Protein AF-A0A8X6SNH1-F1 (afdb_monomer_lite)

Structure (mmCIF, N/CA/C/O backbone):
data_AF-A0A8X6SNH1-F1
#
_entry.id   AF-A0A8X6SNH1-F1
#
loop_
_atom_site.group_PDB
_atom_site.id
_atom_site.type_symbol
_atom_site.label_atom_id
_atom_site.label_alt_id
_atom_site.label_comp_id
_atom_site.label_asym_id
_atom_site.label_entity_id
_atom_site.label_seq_id
_atom_site.pdbx_PDB_ins_code
_atom_site.Cartn_x
_atom_site.Cartn_y
_atom_site.Cartn_z
_atom_site.occupancy
_atom_site.B_iso_or_equiv
_atom_site.auth_seq_id
_atom_site.auth_comp_id
_atom_site.auth_asym_id
_atom_site.auth_atom_id
_atom_site.pdbx_PDB_model_num
ATOM 1 N N . MET A 1 1 ? 31.177 7.736 1.935 1.00 49.47 1 MET A N 1
ATOM 2 C CA . MET A 1 1 ? 30.767 6.372 2.335 1.00 49.47 1 MET A CA 1
ATOM 3 C C . MET A 1 1 ? 29.376 5.965 1.796 1.00 49.47 1 MET A C 1
ATOM 5 O O . MET A 1 1 ? 28.713 5.185 2.443 1.00 49.47 1 MET A O 1
ATOM 9 N N . LYS A 1 2 ? 28.942 6.433 0.604 1.00 55.88 2 LYS A N 1
ATOM 10 C CA . LYS A 1 2 ? 27.600 6.153 0.014 1.00 55.88 2 LYS A CA 1
ATOM 11 C C . LYS A 1 2 ? 27.613 5.275 -1.255 1.00 55.88 2 LYS A C 1
ATOM 13 O O . LYS A 1 2 ? 26.574 4.980 -1.824 1.00 55.88 2 LYS A O 1
ATOM 18 N N . LYS A 1 3 ? 28.800 4.896 -1.749 1.00 48.16 3 LYS A N 1
ATOM 19 C CA . LYS A 1 3 ? 28.949 4.169 -3.028 1.00 48.16 3 LYS A CA 1
ATOM 20 C C . LYS A 1 3 ? 28.872 2.640 -2.889 1.00 48.16 3 LYS A C 1
ATOM 22 O O . LYS A 1 3 ? 28.591 1.974 -3.879 1.00 48.16 3 LYS A O 1
ATOM 27 N N . ARG A 1 4 ? 29.105 2.090 -1.688 1.00 55.53 4 ARG A N 1
ATOM 28 C CA . ARG A 1 4 ? 29.026 0.637 -1.439 1.00 55.53 4 ARG A CA 1
ATOM 29 C C . ARG A 1 4 ? 27.572 0.147 -1.421 1.00 55.53 4 ARG A C 1
ATOM 31 O O . ARG A 1 4 ? 27.227 -0.674 -2.255 1.00 55.53 4 ARG A O 1
ATOM 38 N N . GLU A 1 5 ? 26.701 0.802 -0.655 1.00 58.53 5 GLU A N 1
ATOM 39 C CA . GLU A 1 5 ? 25.281 0.419 -0.519 1.00 58.53 5 GLU A CA 1
ATOM 40 C C . GLU A 1 5 ? 24.484 0.453 -1.840 1.00 58.53 5 GLU A C 1
ATOM 42 O O . GLU A 1 5 ? 23.662 -0.418 -2.109 1.00 58.53 5 GLU A O 1
ATOM 47 N N . ILE A 1 6 ? 24.748 1.427 -2.723 1.00 59.75 6 ILE A N 1
ATOM 48 C CA . ILE A 1 6 ? 24.086 1.501 -4.044 1.00 59.75 6 ILE A CA 1
ATOM 49 C C . ILE A 1 6 ? 24.518 0.339 -4.952 1.00 59.75 6 ILE A C 1
ATOM 51 O O . ILE A 1 6 ? 23.742 -0.122 -5.794 1.00 59.75 6 ILE A O 1
ATOM 55 N N . THR A 1 7 ? 25.759 -0.125 -4.799 1.00 60.84 7 THR A N 1
ATOM 56 C CA . THR A 1 7 ? 26.279 -1.279 -5.541 1.00 60.84 7 THR A CA 1
ATOM 57 C C . THR A 1 7 ? 25.611 -2.559 -5.039 1.00 60.84 7 THR A C 1
ATOM 59 O O . THR A 1 7 ? 25.189 -3.373 -5.858 1.00 60.84 7 THR A O 1
ATOM 62 N N . ASP A 1 8 ? 25.387 -2.663 -3.726 1.00 77.19 8 ASP A N 1
ATOM 63 C CA . ASP A 1 8 ? 24.712 -3.800 -3.093 1.00 77.19 8 ASP A CA 1
ATOM 64 C C . ASP A 1 8 ? 23.252 -3.943 -3.543 1.00 77.19 8 ASP A C 1
ATOM 66 O O . ASP A 1 8 ? 22.835 -5.034 -3.920 1.00 77.19 8 ASP A O 1
ATOM 70 N N . LEU A 1 9 ? 22.481 -2.853 -3.624 1.00 76.50 9 LEU A N 1
ATOM 71 C CA . LEU A 1 9 ? 21.091 -2.913 -4.110 1.00 76.50 9 LEU A CA 1
ATOM 72 C C . LEU A 1 9 ? 20.990 -3.297 -5.594 1.00 76.50 9 LEU A C 1
ATOM 74 O O . LEU A 1 9 ? 20.051 -3.980 -6.007 1.00 76.50 9 LEU A O 1
ATOM 78 N N . ARG A 1 10 ? 21.951 -2.859 -6.419 1.00 76.75 10 ARG A N 1
ATOM 79 C CA . ARG A 1 10 ? 22.019 -3.245 -7.838 1.00 76.75 10 ARG A CA 1
ATOM 80 C C . ARG A 1 10 ? 22.369 -4.722 -7.991 1.00 76.75 10 ARG A C 1
ATOM 82 O O . ARG A 1 10 ? 21.735 -5.397 -8.794 1.00 76.75 10 ARG A O 1
ATOM 89 N N . LEU A 1 11 ? 23.335 -5.208 -7.213 1.00 82.56 11 LEU A N 1
ATOM 90 C CA . LEU A 1 11 ? 23.717 -6.619 -7.165 1.00 82.56 11 LEU A CA 1
ATOM 91 C C . LEU A 1 11 ? 22.562 -7.494 -6.683 1.00 82.56 11 LEU A C 1
ATOM 93 O O . LEU A 1 11 ? 22.242 -8.470 -7.349 1.00 82.56 11 LEU A O 1
ATOM 97 N N . LEU A 1 12 ? 21.892 -7.113 -5.594 1.00 83.88 12 LEU A N 1
ATOM 98 C CA . LEU A 1 12 ? 20.744 -7.833 -5.046 1.00 83.88 12 LEU A CA 1
ATOM 99 C C . LEU A 1 12 ? 19.634 -7.981 -6.091 1.00 83.88 12 LEU A C 1
ATOM 101 O O . LEU A 1 12 ? 19.130 -9.079 -6.315 1.00 83.88 12 LEU A O 1
ATOM 105 N N . ARG A 1 13 ? 19.302 -6.894 -6.795 1.00 85.31 13 ARG A N 1
ATOM 106 C CA . ARG A 1 13 ? 18.291 -6.927 -7.856 1.00 85.31 13 ARG A CA 1
ATOM 107 C C . ARG A 1 13 ? 18.658 -7.929 -8.959 1.00 85.31 13 ARG A C 1
ATOM 109 O O . ARG A 1 13 ? 17.808 -8.714 -9.368 1.00 85.31 13 ARG A O 1
ATOM 116 N N . THR A 1 14 ? 19.917 -7.930 -9.397 1.00 84.06 14 THR A N 1
ATOM 117 C CA . THR A 1 14 ? 20.414 -8.866 -10.417 1.00 84.06 14 THR A CA 1
ATOM 118 C C . THR A 1 14 ? 20.428 -10.312 -9.918 1.00 84.06 14 THR A C 1
ATOM 120 O O . THR A 1 14 ? 20.010 -11.200 -10.652 1.00 84.06 14 THR A O 1
ATOM 123 N N . ILE A 1 15 ? 20.855 -10.557 -8.675 1.00 89.25 15 ILE A N 1
ATOM 124 C CA . ILE A 1 15 ? 20.879 -11.895 -8.057 1.00 89.25 15 ILE A CA 1
ATOM 125 C C . ILE A 1 15 ? 19.471 -12.495 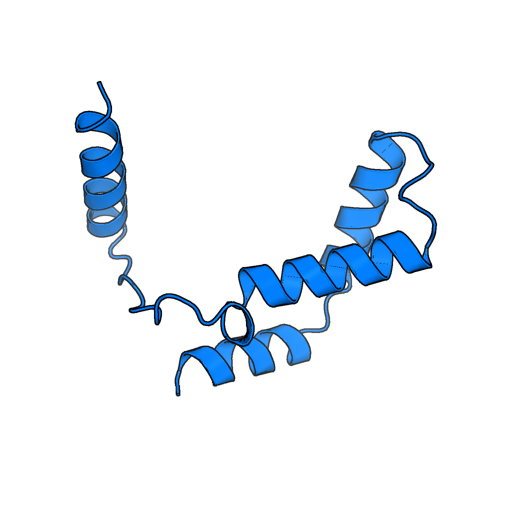-8.000 1.00 89.25 15 ILE A C 1
ATOM 127 O O . ILE A 1 15 ? 19.297 -13.681 -8.262 1.00 89.25 15 ILE A O 1
ATOM 131 N N . HIS A 1 16 ? 18.463 -11.674 -7.704 1.00 88.88 16 HIS A N 1
ATOM 132 C CA . HIS A 1 16 ? 17.066 -12.101 -7.660 1.00 88.88 16 HIS A CA 1
ATOM 133 C C . HIS A 1 16 ? 16.355 -12.062 -9.024 1.00 88.88 16 HIS A C 1
ATOM 135 O O . HIS A 1 16 ? 15.159 -12.333 -9.080 1.00 88.88 16 HIS A O 1
ATOM 141 N N . GLY A 1 17 ? 17.055 -11.727 -10.116 1.00 88.56 17 GLY A N 1
ATOM 142 C CA . GLY A 1 17 ? 16.470 -11.663 -11.460 1.00 88.56 17 GLY A CA 1
ATOM 143 C C . GLY A 1 17 ? 15.356 -10.621 -11.606 1.00 88.56 17 GLY A C 1
ATOM 144 O O . GLY A 1 17 ? 14.486 -10.762 -12.460 1.00 88.56 17 GLY A O 1
ATOM 145 N N . LEU A 1 18 ? 15.350 -9.591 -10.758 1.00 88.06 18 LEU A N 1
ATOM 146 C CA . LEU A 1 18 ? 14.307 -8.574 -10.748 1.00 88.06 18 LEU A CA 1
ATOM 147 C C . LEU A 1 18 ? 14.574 -7.537 -11.845 1.00 88.06 18 LEU A C 1
ATOM 149 O O . LEU A 1 18 ? 15.596 -6.844 -11.845 1.00 88.06 18 LEU A O 1
ATOM 153 N N . GLU A 1 19 ? 13.634 -7.386 -12.770 1.00 83.56 19 GLU A N 1
ATOM 154 C CA . GLU A 1 19 ? 13.692 -6.316 -13.758 1.00 83.56 19 GLU A CA 1
ATOM 155 C C . GLU A 1 19 ? 13.432 -4.960 -13.086 1.00 83.56 19 GLU A C 1
ATOM 157 O O . GLU A 1 19 ? 12.564 -4.815 -12.222 1.00 83.56 19 GLU A O 1
ATOM 162 N N . ARG A 1 20 ? 14.215 -3.942 -13.458 1.00 78.88 20 ARG A N 1
ATOM 163 C CA . ARG A 1 20 ? 13.935 -2.572 -13.030 1.00 78.88 20 ARG A CA 1
ATOM 164 C C . ARG A 1 20 ? 12.833 -2.025 -13.930 1.00 78.88 20 ARG A C 1
ATOM 166 O O . ARG A 1 20 ? 13.090 -1.763 -15.096 1.00 78.88 20 ARG A O 1
ATOM 173 N N . MET A 1 21 ? 11.652 -1.793 -13.36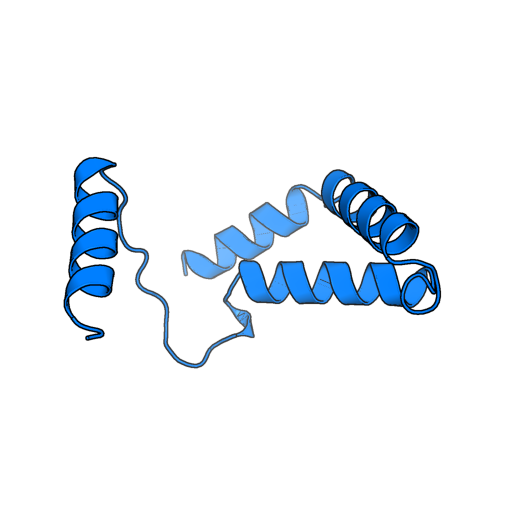9 1.00 75.88 21 MET A N 1
ATOM 174 C CA . MET A 1 21 ? 10.621 -1.025 -14.062 1.00 75.88 21 MET A CA 1
ATOM 175 C C . MET A 1 21 ? 11.115 0.416 -14.259 1.00 75.88 21 MET A C 1
ATOM 177 O O . MET A 1 21 ? 11.511 1.076 -13.292 1.00 75.88 21 MET A O 1
ATOM 181 N N . GLU A 1 22 ? 11.136 0.885 -15.507 1.00 72.31 22 GLU A N 1
ATOM 182 C CA . GLU A 1 22 ? 11.470 2.274 -15.820 1.00 72.31 22 GLU A CA 1
ATOM 183 C C . GLU A 1 22 ? 10.314 3.172 -15.379 1.00 72.31 22 GLU A C 1
ATOM 185 O O . GLU A 1 22 ? 9.185 3.038 -15.842 1.00 72.31 22 GLU A O 1
ATOM 190 N N . TRP A 1 23 ? 10.597 4.052 -14.418 1.00 71.94 23 TRP A N 1
ATOM 191 C CA . TRP A 1 23 ? 9.607 4.937 -13.822 1.00 71.94 23 TRP A CA 1
ATOM 192 C C . TRP A 1 23 ? 9.840 6.373 -14.297 1.00 71.94 23 TRP A C 1
ATOM 194 O O . TRP A 1 23 ? 10.948 6.883 -14.092 1.00 71.94 23 TRP A O 1
ATOM 204 N N . PRO A 1 24 ? 8.842 7.062 -14.878 1.00 67.44 24 PRO A N 1
ATOM 205 C CA . PRO A 1 24 ? 8.994 8.463 -15.240 1.00 67.44 24 PRO A CA 1
ATOM 206 C C . PRO A 1 24 ? 9.246 9.303 -13.984 1.00 67.44 24 PRO A C 1
ATOM 208 O O . PRO A 1 24 ? 8.460 9.311 -13.031 1.00 67.44 24 PRO A O 1
ATOM 211 N N . ALA A 1 25 ? 10.377 10.010 -13.966 1.00 58.66 25 ALA A N 1
ATOM 212 C CA . ALA A 1 25 ? 10.662 10.965 -12.908 1.00 58.66 25 ALA A CA 1
ATOM 213 C C . ALA A 1 25 ? 9.561 12.041 -12.902 1.00 58.66 25 ALA A C 1
ATOM 215 O O . ALA A 1 25 ? 9.186 12.542 -13.956 1.00 58.66 25 ALA A O 1
ATOM 216 N N . GLN A 1 26 ? 9.091 12.424 -11.709 1.00 63.72 26 GLN A N 1
ATOM 217 C CA . GLN A 1 26 ? 8.161 13.546 -11.483 1.00 63.72 26 GLN A CA 1
ATOM 218 C C . GLN A 1 26 ? 6.664 13.299 -11.757 1.00 63.72 26 GLN A C 1
ATOM 220 O O . GLN A 1 26 ? 5.894 14.255 -11.742 1.00 63.72 26 GLN A O 1
ATOM 225 N N . THR A 1 27 ? 6.214 12.048 -11.893 1.00 72.44 27 THR A N 1
ATOM 226 C CA . THR A 1 27 ? 4.774 11.699 -11.885 1.00 72.44 27 THR A CA 1
ATOM 227 C C . THR A 1 27 ? 4.405 10.833 -10.673 1.00 72.44 27 THR A C 1
ATOM 229 O O . THR A 1 27 ? 4.339 9.605 -10.796 1.00 72.44 27 THR A O 1
ATOM 232 N N . PRO A 1 28 ? 4.153 11.447 -9.496 1.00 71.19 28 PRO A N 1
ATOM 233 C CA . PRO A 1 28 ? 3.667 10.744 -8.301 1.00 71.19 28 PRO A CA 1
ATOM 234 C C . PRO A 1 28 ? 2.328 10.042 -8.553 1.00 71.19 28 P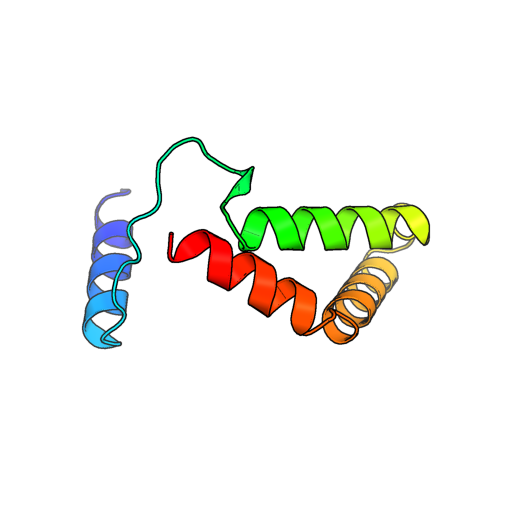RO A C 1
ATOM 236 O O . PRO A 1 28 ? 2.125 8.922 -8.104 1.00 71.19 28 PRO A O 1
ATOM 239 N N . GLU A 1 29 ? 1.473 10.661 -9.375 1.00 75.31 29 GLU A N 1
ATOM 240 C CA . GLU A 1 29 ? 0.146 10.182 -9.798 1.00 75.31 29 GLU A CA 1
ATOM 241 C C . GLU A 1 29 ? 0.159 8.764 -10.375 1.00 75.31 29 GLU A C 1
ATOM 243 O O . GLU A 1 29 ? -0.845 8.048 -10.341 1.00 75.31 29 GLU A O 1
ATOM 248 N N . LEU A 1 30 ? 1.282 8.388 -10.988 1.00 77.38 30 LEU A N 1
ATOM 249 C CA . LEU A 1 30 ? 1.443 7.090 -11.612 1.00 77.38 30 LEU A CA 1
ATOM 250 C C . LEU A 1 30 ? 1.955 6.067 -10.593 1.00 77.38 30 LEU A C 1
ATOM 252 O O . LEU A 1 30 ? 1.714 4.884 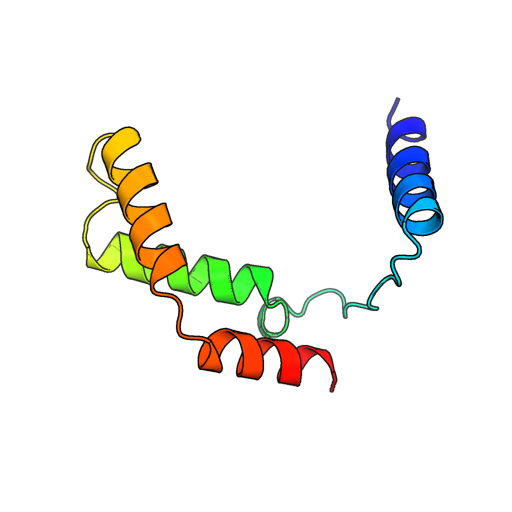-10.794 1.00 77.38 30 LEU A O 1
ATOM 256 N N . ASN A 1 31 ? 2.643 6.486 -9.519 1.00 83.00 31 ASN A N 1
ATOM 257 C CA . ASN A 1 31 ? 3.355 5.582 -8.616 1.00 83.00 31 ASN A CA 1
ATOM 258 C C . ASN A 1 31 ? 2.337 4.816 -7.764 1.00 83.00 31 ASN A C 1
ATOM 260 O O . ASN A 1 31 ? 1.672 5.435 -6.927 1.00 83.00 31 ASN A O 1
ATOM 264 N N . PRO A 1 32 ? 2.201 3.485 -7.927 1.00 82.88 32 PRO A N 1
ATOM 265 C CA . PRO A 1 32 ? 1.245 2.707 -7.150 1.00 82.88 32 PRO A CA 1
ATOM 266 C C . PRO A 1 32 ? 1.494 2.822 -5.656 1.00 82.88 32 PRO A C 1
ATOM 268 O O . PRO A 1 32 ? 0.541 2.802 -4.890 1.00 82.88 32 PRO A O 1
ATOM 271 N N . ILE A 1 33 ? 2.758 2.961 -5.247 1.00 87.19 33 ILE A N 1
ATOM 272 C CA . ILE A 1 33 ? 3.131 3.050 -3.836 1.00 87.19 33 ILE A CA 1
ATOM 273 C C . ILE A 1 33 ? 2.609 4.356 -3.237 1.00 87.19 33 ILE A C 1
ATOM 275 O O . ILE A 1 33 ? 2.011 4.317 -2.166 1.00 87.19 33 ILE A O 1
ATOM 279 N N . GLU A 1 34 ? 2.759 5.484 -3.938 1.00 88.31 34 GLU A N 1
ATOM 280 C CA . GLU A 1 34 ? 2.233 6.780 -3.473 1.00 88.31 34 GLU A CA 1
ATOM 281 C C . GLU A 1 34 ? 0.704 6.752 -3.435 1.00 88.31 34 GLU A C 1
ATOM 283 O O . GLU A 1 34 ? 0.104 7.081 -2.422 1.00 88.31 34 GLU A O 1
ATOM 288 N N . ASN A 1 35 ? 0.060 6.240 -4.490 1.00 88.44 35 ASN A N 1
ATOM 289 C CA . ASN A 1 35 ? -1.401 6.142 -4.539 1.00 88.44 35 ASN A CA 1
ATOM 290 C C . ASN A 1 35 ? -1.973 5.250 -3.421 1.00 88.44 35 ASN A C 1
ATOM 292 O O . ASN A 1 35 ? -3.028 5.553 -2.863 1.00 88.44 35 ASN A O 1
ATOM 296 N N . ILE A 1 36 ? -1.312 4.132 -3.106 1.00 91.50 36 ILE A N 1
ATOM 297 C CA . ILE A 1 36 ? -1.721 3.262 -1.998 1.00 91.50 36 ILE A CA 1
ATOM 298 C C . ILE A 1 36 ? -1.469 3.964 -0.662 1.00 91.50 36 ILE A C 1
ATOM 300 O O . ILE A 1 36 ? -2.341 3.926 0.199 1.00 91.50 36 ILE A O 1
ATOM 304 N N . SER A 1 37 ? -0.331 4.638 -0.498 1.00 91.25 37 SER A N 1
ATOM 305 C CA . SER A 1 37 ? -0.018 5.398 0.720 1.00 91.25 37 SER A CA 1
ATOM 306 C C . SER A 1 37 ? -1.057 6.493 0.979 1.00 91.25 37 SER A C 1
ATOM 308 O O . SER A 1 37 ? -1.601 6.563 2.079 1.00 91.25 37 SER A O 1
ATOM 310 N N . ASP A 1 38 ? -1.433 7.250 -0.053 1.00 91.81 38 ASP A N 1
ATOM 311 C CA . ASP A 1 38 ? -2.496 8.257 0.000 1.00 91.81 38 ASP A CA 1
ATOM 312 C C . ASP A 1 38 ? -3.853 7.651 0.375 1.00 91.81 38 ASP A C 1
ATOM 314 O O . ASP A 1 38 ? -4.621 8.237 1.141 1.00 91.81 38 ASP A O 1
ATOM 318 N N . TYR A 1 39 ? -4.181 6.474 -0.167 1.00 92.31 39 TYR A N 1
ATOM 319 C CA . TYR A 1 39 ? -5.408 5.770 0.193 1.00 92.31 39 TYR A CA 1
ATOM 320 C C . TYR A 1 39 ? -5.405 5.382 1.675 1.00 92.31 39 TYR A C 1
ATOM 322 O O . TYR A 1 39 ? -6.379 5.653 2.377 1.00 92.31 39 TYR A O 1
ATOM 330 N N . LEU A 1 40 ? -4.317 4.786 2.167 1.00 93.56 40 LEU A N 1
ATOM 331 C CA . LEU A 1 40 ? -4.191 4.392 3.570 1.00 93.56 40 LE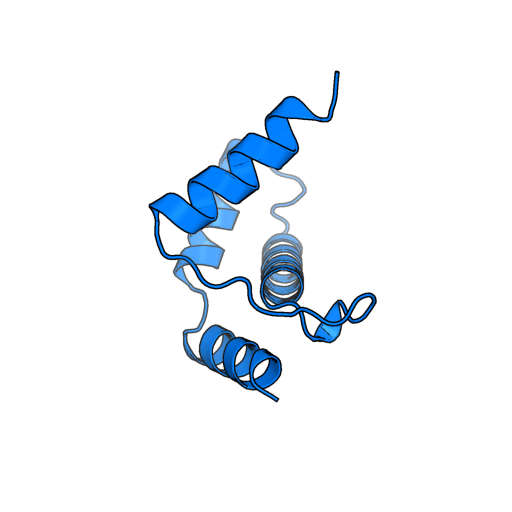U A CA 1
ATOM 332 C C . LEU A 1 40 ? -4.319 5.605 4.498 1.00 93.56 40 LEU A C 1
ATOM 334 O O . LEU A 1 40 ? -5.097 5.556 5.449 1.00 93.56 40 LEU A O 1
ATOM 338 N N . ASP A 1 41 ? -3.628 6.704 4.192 1.00 92.50 41 ASP A N 1
ATOM 339 C CA . ASP A 1 41 ? -3.664 7.929 4.996 1.00 92.50 41 ASP A CA 1
ATOM 340 C C . ASP A 1 41 ? -5.082 8.513 5.097 1.00 92.50 41 ASP A C 1
ATOM 342 O O . ASP A 1 41 ? -5.566 8.832 6.188 1.00 92.50 41 ASP A O 1
ATOM 346 N N . ARG A 1 42 ? -5.821 8.549 3.979 1.00 94.31 42 ARG A N 1
ATOM 347 C CA . ARG A 1 42 ? -7.230 8.981 3.962 1.00 94.31 42 ARG A CA 1
ATOM 348 C C . ARG A 1 42 ? -8.118 8.096 4.829 1.00 94.31 42 ARG A C 1
ATOM 350 O O . ARG A 1 42 ? -8.958 8.619 5.560 1.00 94.31 42 ARG A O 1
ATOM 357 N N . GLN A 1 43 ? -7.942 6.777 4.771 1.00 94.06 43 GLN A N 1
ATOM 358 C CA . GLN A 1 43 ? -8.739 5.835 5.561 1.00 94.06 43 GLN A CA 1
ATOM 359 C C . GLN A 1 43 ? -8.443 5.969 7.061 1.00 94.06 43 GLN A C 1
ATOM 361 O O . GLN A 1 43 ? -9.367 6.062 7.866 1.00 94.06 43 GLN A O 1
ATOM 366 N N . ILE A 1 44 ? -7.168 6.045 7.443 1.00 92.44 44 ILE A N 1
ATOM 367 C CA . ILE A 1 44 ? -6.741 6.239 8.836 1.00 92.44 44 ILE A CA 1
ATOM 368 C C . ILE A 1 44 ? -7.232 7.581 9.385 1.00 92.44 44 ILE A C 1
ATOM 370 O O . ILE A 1 44 ? -7.735 7.645 10.512 1.00 92.44 44 ILE A O 1
ATOM 374 N N . THR A 1 45 ? -7.158 8.639 8.576 1.00 92.75 45 THR A N 1
ATOM 375 C CA . THR A 1 45 ? -7.698 9.960 8.914 1.00 92.75 45 THR A CA 1
ATOM 376 C C . THR A 1 45 ? -9.211 9.909 9.117 1.00 92.75 45 THR A C 1
ATOM 378 O O . THR A 1 45 ? -9.705 10.414 10.124 1.00 92.75 45 THR A O 1
ATOM 381 N N . ALA A 1 46 ? -9.954 9.259 8.215 1.00 92.50 46 ALA A N 1
ATOM 382 C CA . ALA A 1 46 ? -11.409 9.118 8.318 1.00 92.50 46 ALA A CA 1
ATOM 383 C C . ALA A 1 46 ? -11.843 8.337 9.571 1.00 92.50 46 ALA A C 1
ATOM 385 O O . ALA A 1 46 ? -12.876 8.640 10.166 1.00 92.50 46 ALA A O 1
ATOM 386 N N . LEU A 1 47 ? -11.031 7.372 10.007 1.00 89.62 47 LEU A N 1
ATOM 387 C CA . LEU A 1 47 ? -11.241 6.613 11.242 1.00 89.62 47 LEU A CA 1
ATOM 388 C C . LEU A 1 47 ? -10.777 7.367 12.507 1.00 89.62 47 LEU A C 1
ATOM 390 O O . LEU A 1 47 ? -10.924 6.849 13.612 1.00 89.62 47 LEU A O 1
ATOM 394 N N . ASN A 1 48 ? -10.237 8.587 12.375 1.00 88.19 48 ASN A N 1
ATOM 395 C CA . ASN A 1 48 ? -9.635 9.384 13.453 1.00 88.19 48 ASN A CA 1
ATOM 396 C C . ASN A 1 48 ? -8.497 8.667 14.209 1.00 88.19 48 ASN A C 1
ATOM 398 O O . ASN A 1 48 ? -8.183 9.004 15.354 1.00 88.19 48 ASN A O 1
ATOM 402 N N . LEU A 1 49 ? -7.829 7.713 13.557 1.00 82.19 49 LEU A N 1
ATOM 403 C CA . LEU A 1 49 ? -6.767 6.897 14.155 1.00 82.19 49 LEU A CA 1
ATOM 404 C C . LEU A 1 49 ? -5.404 7.608 14.189 1.00 82.19 49 LEU A C 1
ATOM 406 O O . LEU A 1 49 ? -4.421 7.055 14.661 1.00 82.19 49 LEU A O 1
ATOM 410 N N . LEU A 1 50 ? -5.329 8.866 13.753 1.00 80.12 50 LEU A N 1
ATOM 411 C CA . LEU A 1 50 ? -4.112 9.676 13.881 1.00 80.12 50 LEU A CA 1
ATOM 412 C C . LEU A 1 50 ? -3.901 10.252 15.292 1.00 80.12 50 LEU A C 1
ATOM 414 O O . LEU A 1 50 ? -2.837 10.790 15.582 1.00 80.12 50 LEU A O 1
ATOM 418 N N . ARG A 1 51 ? -4.911 10.185 16.172 1.00 79.69 51 ARG A N 1
ATOM 419 C CA . ARG A 1 51 ? -4.873 10.767 17.532 1.00 79.69 51 ARG A CA 1
ATOM 420 C C . ARG A 1 51 ? -4.828 9.727 18.655 1.00 79.69 51 ARG A C 1
ATOM 422 O O . ARG A 1 51 ? -4.981 10.082 19.821 1.00 79.69 51 ARG A O 1
ATOM 429 N N . VAL A 1 52 ? -4.665 8.454 18.311 1.00 87.69 52 VAL A N 1
ATOM 430 C CA . VAL A 1 52 ? -4.620 7.333 19.264 1.00 87.69 52 VAL A CA 1
ATOM 431 C C . VAL A 1 52 ? -3.172 6.916 19.548 1.00 87.69 52 VAL A C 1
ATOM 433 O O . VAL A 1 52 ? -2.228 7.544 19.070 1.00 87.69 52 VAL A O 1
ATOM 436 N N . SER A 1 53 ? -2.974 5.877 20.363 1.00 92.88 53 SER A N 1
ATOM 437 C CA . SER A 1 53 ? -1.640 5.321 20.606 1.00 92.88 53 SER A CA 1
ATOM 438 C C . SER A 1 53 ? -1.045 4.707 19.334 1.00 92.88 53 SER A C 1
ATOM 440 O O . SER A 1 53 ? -1.778 4.256 18.453 1.00 92.88 53 SER A O 1
ATOM 442 N N . LEU A 1 54 ? 0.290 4.629 19.270 1.00 93.69 54 LEU A N 1
ATOM 443 C CA . LEU A 1 54 ? 1.003 4.013 18.145 1.00 93.69 54 LEU A CA 1
ATOM 444 C C . LEU A 1 54 ? 0.500 2.592 17.852 1.00 93.69 54 LEU A C 1
ATOM 446 O O . LEU A 1 54 ? 0.237 2.272 16.703 1.00 93.69 54 LEU A O 1
ATOM 450 N N . HIS A 1 55 ? 0.268 1.787 18.892 1.00 93.75 55 HIS A N 1
ATOM 451 C CA . HIS A 1 55 ? -0.270 0.433 18.745 1.00 93.75 55 HIS A CA 1
ATOM 452 C C . HIS A 1 55 ? -1.633 0.415 18.036 1.00 93.75 55 HIS A C 1
ATOM 454 O O . HIS A 1 55 ? -1.885 -0.422 17.180 1.00 93.75 55 HIS A O 1
ATOM 460 N N . VAL A 1 56 ? -2.546 1.330 18.379 1.00 92.62 56 VAL A N 1
ATOM 461 C CA . VAL A 1 56 ? -3.868 1.373 17.730 1.00 92.62 56 VAL A CA 1
ATOM 462 C C . VAL A 1 56 ? -3.750 1.875 16.287 1.00 92.62 56 VAL A C 1
ATOM 464 O O . VAL A 1 56 ? -4.486 1.409 15.421 1.00 92.62 56 VAL A O 1
ATOM 467 N N . LEU A 1 57 ? -2.811 2.785 16.011 1.00 93.50 57 LEU A N 1
ATOM 468 C CA . LEU A 1 57 ? -2.507 3.218 14.648 1.00 93.50 57 LEU A CA 1
ATOM 469 C C . LEU A 1 57 ? -1.940 2.068 13.799 1.00 93.50 57 LEU A C 1
ATOM 471 O O . LEU A 1 57 ? -2.386 1.885 12.669 1.00 93.50 57 LEU A O 1
ATOM 475 N N . GLU A 1 58 ? -1.008 1.278 14.335 1.00 94.38 58 GLU A N 1
ATOM 476 C CA . GLU A 1 58 ? -0.438 0.099 13.665 1.00 94.38 58 GLU A CA 1
ATOM 477 C C . GLU A 1 58 ? -1.520 -0.936 13.334 1.00 94.38 58 GLU A C 1
ATOM 479 O O . GLU A 1 58 ? -1.659 -1.331 12.175 1.00 94.38 58 GLU A O 1
ATOM 484 N N . GLU A 1 59 ? -2.354 -1.301 14.310 1.00 94.38 59 GLU A N 1
ATOM 485 C CA . GLU A 1 59 ? -3.468 -2.235 14.098 1.00 94.38 59 GLU A CA 1
ATOM 486 C C . GLU A 1 59 ? -4.484 -1.693 13.080 1.00 94.38 59 GLU A C 1
ATOM 488 O O . GLU A 1 59 ? -4.976 -2.421 12.214 1.00 94.38 59 GLU A O 1
ATOM 493 N N . GLY A 1 60 ? -4.770 -0.390 13.137 1.00 93.81 60 GLY A N 1
ATOM 494 C CA . GLY A 1 60 ? -5.621 0.294 12.169 1.00 93.81 60 GLY A CA 1
ATOM 495 C C . GLY A 1 60 ? -5.067 0.222 10.748 1.00 93.81 60 GLY A C 1
ATOM 496 O O . GLY A 1 60 ? -5.802 -0.107 9.815 1.00 93.81 60 GLY A O 1
ATOM 497 N N . LEU A 1 61 ? -3.769 0.482 10.580 1.00 94.50 61 LEU A N 1
ATOM 498 C CA . LEU A 1 61 ? -3.078 0.393 9.293 1.00 94.50 61 LEU A CA 1
ATOM 499 C C . LEU A 1 61 ? -3.122 -1.028 8.734 1.00 94.50 61 LEU A C 1
ATOM 501 O O . LEU A 1 61 ? -3.465 -1.202 7.565 1.00 94.50 61 LEU A O 1
ATOM 505 N N . LEU A 1 62 ? -2.849 -2.041 9.559 1.00 95.75 62 LEU A N 1
ATOM 506 C CA . LEU A 1 62 ? -2.930 -3.448 9.159 1.00 95.75 62 LEU A CA 1
ATOM 507 C C . LEU A 1 62 ? -4.351 -3.847 8.741 1.00 95.75 62 LEU A C 1
ATOM 509 O O . LEU A 1 62 ? -4.529 -4.555 7.746 1.00 95.75 62 LEU A O 1
ATOM 513 N N . CYS A 1 63 ? -5.368 -3.361 9.453 1.00 94.94 63 CYS A N 1
ATOM 514 C CA . CYS A 1 63 ? -6.772 -3.614 9.138 1.00 94.94 63 CYS A CA 1
ATOM 515 C C . CYS A 1 63 ? -7.182 -2.994 7.791 1.00 94.94 63 CYS A C 1
ATOM 517 O O . CYS A 1 63 ? -7.751 -3.679 6.933 1.00 94.94 63 CYS A O 1
ATOM 519 N N . VAL A 1 64 ? -6.845 -1.719 7.565 1.00 94.81 64 VAL A N 1
ATOM 520 C CA . VAL A 1 64 ? -7.119 -1.033 6.292 1.00 94.81 64 VAL A CA 1
ATOM 521 C C . VAL A 1 64 ? -6.352 -1.696 5.148 1.00 94.81 64 VAL A C 1
ATOM 523 O O . VAL A 1 64 ? -6.940 -1.954 4.099 1.00 94.81 64 VAL A O 1
ATOM 526 N N . TRP A 1 65 ? -5.072 -2.019 5.352 1.00 94.75 65 TRP A N 1
ATOM 527 C CA . TRP A 1 65 ? -4.245 -2.714 4.366 1.00 94.75 65 TRP A CA 1
ATOM 528 C C . TRP A 1 65 ? -4.857 -4.054 3.954 1.00 94.75 65 TRP A C 1
ATOM 530 O O . TRP A 1 65 ? -5.001 -4.339 2.768 1.00 94.75 65 TRP A O 1
ATOM 540 N N . SER A 1 66 ? -5.290 -4.855 4.928 1.00 94.50 66 SER A N 1
ATOM 541 C CA . SER A 1 66 ? -5.923 -6.157 4.680 1.00 94.50 66 SER A CA 1
ATOM 542 C C . SER A 1 66 ? -7.268 -6.039 3.953 1.00 94.50 66 SER A C 1
ATOM 544 O O . SER A 1 66 ? -7.720 -6.998 3.333 1.00 94.50 66 SER A O 1
ATOM 546 N N . SER A 1 67 ? -7.893 -4.861 4.008 1.00 93.44 67 SER A N 1
ATOM 547 C CA . SER A 1 67 ? -9.172 -4.552 3.364 1.00 93.44 67 SER A CA 1
ATOM 548 C C . SER A 1 67 ? -9.016 -3.846 2.010 1.00 93.44 67 SER A C 1
ATOM 550 O O . SER A 1 67 ? -10.016 -3.419 1.427 1.00 93.44 67 SER A O 1
ATOM 552 N N . LEU A 1 68 ? -7.786 -3.696 1.500 1.00 92.12 68 LEU A N 1
ATOM 553 C CA . LEU A 1 68 ? -7.529 -3.052 0.213 1.00 92.12 68 LEU A CA 1
ATOM 554 C C . LEU A 1 68 ? -8.274 -3.781 -0.919 1.00 92.12 68 LEU A C 1
ATOM 556 O O . LEU A 1 68 ? -8.062 -4.978 -1.132 1.00 92.12 68 LEU A O 1
ATOM 560 N N . PRO A 1 69 ? -9.117 -3.080 -1.700 1.00 90.50 69 PRO A N 1
ATOM 561 C CA . PRO A 1 69 ? -9.771 -3.698 -2.843 1.00 90.50 69 PRO A CA 1
ATOM 562 C C . PRO A 1 69 ? -8.731 -4.124 -3.884 1.00 90.50 69 PRO A C 1
ATOM 564 O O . PRO A 1 69 ? -7.996 -3.284 -4.394 1.00 90.50 69 PRO A O 1
ATOM 567 N N . ILE A 1 70 ? -8.724 -5.398 -4.286 1.00 90.62 70 ILE A N 1
ATOM 568 C CA . ILE A 1 70 ? -7.816 -5.905 -5.339 1.00 90.62 70 ILE A CA 1
ATOM 569 C C . ILE A 1 70 ? -7.959 -5.086 -6.635 1.00 90.62 70 ILE A C 1
ATOM 571 O O . ILE A 1 70 ? -6.974 -4.758 -7.291 1.00 90.62 70 ILE A O 1
ATOM 575 N N . SER A 1 71 ? -9.181 -4.642 -6.944 1.00 90.44 71 SER A N 1
ATOM 576 C CA . SER A 1 71 ? -9.462 -3.779 -8.099 1.00 90.44 71 SER A CA 1
ATOM 577 C C . SER A 1 71 ? -8.767 -2.410 -8.054 1.00 90.44 71 SER A C 1
ATOM 579 O O . SER A 1 71 ? -8.598 -1.773 -9.096 1.00 90.44 71 SER A O 1
ATOM 581 N N . LEU A 1 72 ? -8.377 -1.918 -6.872 1.00 87.94 72 LEU A N 1
ATOM 582 C CA . LEU A 1 72 ? -7.545 -0.723 -6.736 1.00 87.94 72 LEU A CA 1
ATOM 583 C C . LEU A 1 72 ? -6.120 -1.032 -7.201 1.00 87.94 72 LEU A C 1
ATOM 585 O O . LEU A 1 72 ? -5.594 -0.308 -8.044 1.00 87.94 72 LEU A O 1
ATOM 589 N N . SER A 1 73 ? -5.539 -2.134 -6.725 1.00 85.81 73 SER A N 1
ATOM 590 C CA . SER A 1 73 ? -4.211 -2.595 -7.137 1.00 85.81 73 SER A CA 1
ATOM 591 C C . SER A 1 73 ? -4.144 -2.857 -8.642 1.00 85.81 73 SER A C 1
ATOM 593 O O . SER A 1 73 ? -3.240 -2.350 -9.303 1.00 85.81 73 SER A O 1
ATOM 595 N N . ASP A 1 74 ? -5.132 -3.551 -9.211 1.00 88.31 74 ASP A N 1
ATOM 596 C CA . ASP A 1 74 ? -5.186 -3.839 -10.651 1.00 88.31 74 ASP A CA 1
ATOM 597 C C . ASP A 1 74 ? -5.226 -2.563 -11.495 1.00 88.31 74 ASP A C 1
ATOM 599 O O . ASP A 1 74 ? -4.500 -2.426 -12.484 1.00 88.31 74 ASP A O 1
ATOM 603 N N . ARG A 1 75 ? -6.040 -1.588 -11.077 1.00 88.06 75 ARG A N 1
ATOM 604 C CA . ARG A 1 75 ? -6.140 -0.284 -11.738 1.00 88.06 75 ARG A CA 1
ATOM 605 C C . ARG A 1 75 ? -4.813 0.464 -11.686 1.00 88.06 75 ARG A C 1
ATOM 607 O O . ARG A 1 75 ? -4.385 0.986 -12.711 1.00 88.06 75 ARG A O 1
ATOM 614 N N . LEU A 1 76 ? -4.152 0.504 -10.531 1.00 84.50 76 LEU A N 1
ATOM 615 C CA . LEU A 1 76 ? -2.863 1.181 -10.382 1.00 84.50 76 LEU A CA 1
ATOM 616 C C . LEU A 1 76 ? -1.785 0.513 -11.240 1.00 84.50 76 LEU A C 1
ATOM 618 O O . LEU A 1 76 ? -1.125 1.192 -12.020 1.00 84.50 76 LEU A O 1
ATOM 622 N N . LEU A 1 77 ? -1.687 -0.818 -11.199 1.00 83.25 77 LEU A N 1
ATOM 623 C CA . LEU A 1 77 ? -0.740 -1.578 -12.018 1.00 83.25 77 LEU A CA 1
ATOM 624 C C . LEU A 1 77 ? -0.997 -1.419 -13.520 1.00 83.25 77 LEU A C 1
ATOM 626 O O . LEU A 1 77 ? -0.052 -1.401 -14.307 1.00 83.25 77 LEU A O 1
ATOM 630 N N . SER A 1 78 ? -2.259 -1.289 -13.939 1.00 83.31 78 SER A N 1
ATOM 631 C CA . SER A 1 78 ? -2.593 -1.033 -15.343 1.00 83.31 78 SER A CA 1
ATOM 632 C C . SER A 1 78 ? -2.066 0.317 -15.838 1.00 83.31 78 SER A C 1
ATOM 634 O O . SER A 1 78 ? -1.624 0.401 -16.979 1.00 83.31 78 SER A O 1
ATOM 636 N N . ARG A 1 79 ? -2.035 1.342 -14.973 1.00 78.62 79 ARG A N 1
ATOM 637 C CA . ARG A 1 79 ? -1.525 2.685 -15.298 1.00 78.62 79 ARG A CA 1
ATOM 638 C C . ARG A 1 79 ? -0.001 2.739 -15.374 1.00 78.62 79 ARG A C 1
ATOM 640 O O . ARG A 1 79 ? 0.522 3.603 -16.058 1.00 78.62 79 ARG A O 1
ATOM 647 N N . CYS A 1 80 ? 0.706 1.831 -14.702 1.00 70.94 80 CYS A N 1
ATOM 648 C CA . CYS A 1 80 ? 2.170 1.738 -14.785 1.00 70.94 80 CYS A CA 1
ATOM 649 C C . CYS A 1 80 ? 2.674 1.093 -16.074 1.00 70.94 80 CYS A C 1
ATOM 651 O O . CYS A 1 80 ? 3.853 1.202 -16.385 1.00 70.94 80 CYS A O 1
ATOM 653 N N . ARG A 1 81 ? 1.809 0.341 -16.762 1.00 67.06 81 ARG A N 1
ATOM 654 C CA . ARG A 1 81 ? 2.146 -0.396 -17.986 1.00 67.06 81 ARG A CA 1
ATOM 655 C C . ARG A 1 81 ? 1.828 0.380 -19.271 1.00 67.06 81 ARG A C 1
ATOM 657 O O . ARG A 1 81 ? 2.000 -0.184 -20.347 1.00 67.06 81 ARG A O 1
ATOM 664 N N . GLN A 1 82 ? 1.322 1.609 -19.154 1.00 59.56 82 GLN A N 1
ATOM 665 C CA . GLN A 1 82 ? 1.037 2.527 -20.265 1.00 59.56 82 GLN A CA 1
ATOM 666 C C . GLN A 1 82 ? 2.187 3.514 -20.427 1.00 59.56 82 GLN A C 1
ATOM 668 O O . GLN A 1 82 ? 2.513 3.817 -21.593 1.00 59.56 82 GLN A O 1
#

pLDDT: mean 82.77, std 12.07, range [48.16, 95.75]

InterPro domains:
  IPR036397 Ribonuclease H superfamily [G3DSA:3.30.420.10] (3-82)

Secondary s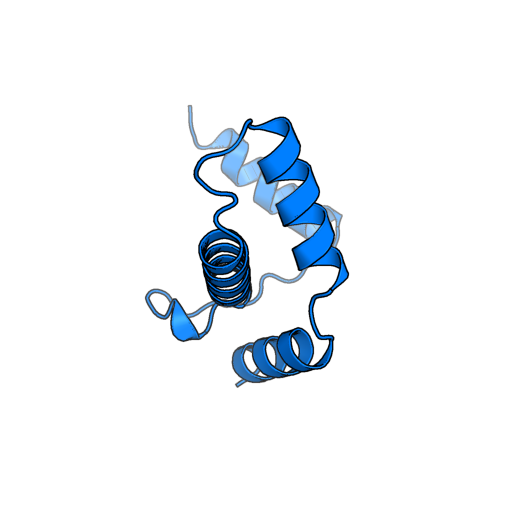tructure (DSSP, 8-state):
--HHHHHHHHHHHHHTT-------TT-GGG-HHHHHHHHHHHHHHHTTGGGS-HHHHHHHHHHHHHT--HHHHHHHHHHHT-

Organism: Trichonephila clavipes (NCBI:txid2585209)

Foldseek 3Di:
DPVPVVVVVVVVCVVVVHDDQDDDPPCCVLDLVSVVVVVLVVQCVVVVVVPDDPVSSVVSSVVVVVVDDVVSVVVSVVSSVD

Sequence (82 aa):
MKKREITDLRLLRTIHGLERMEWPAQTPELNPIENISDYLDRQITALNLLRVSLHVLEEGLLCVWSSLPISLSDRLLSRCRQ

Radius of gyration: 16.84 Å; chains: 1; bounding box: 42×26×41 Å